Protein 4XTB (pdb70)

Radius of gyration: 14.44 Å; Cα contacts (8 Å, |Δi|>4): 201; chains: 1; bounding box: 43×30×34 Å

Secondary structure (DSSP, 8-state):
--EEEEETTEEEEEE--TT-SS-EEEE--TTT-BHHHHHHHHHHH-TT---EEEE-TTSPBPPTTSBHHHHTTS-EEEEETTEEEEE-PPP--SGGGGGTT--TT----

GO terms:
  GO:0036444 calcium import into the mitochondrion (P, IDA)
  GO:0072732 cellular response to calcium ion starvation (P, IMP)
  GO:0090023 positive regulation of neutrophil chemotaxis (P, IMP)
  GO:0090141 positive regulation of mitochondrial fission (P, IMP)
  GO:0005262 calcium channel activity (F, IDA)
  GO:0005743 mitochondrial inner membrane (C, IDA)
  GO:0034704 calcium channel complex (C, IDA)
  GO:1990246 uniplex complex (C, IDA)
  GO:0015292 uniporter activ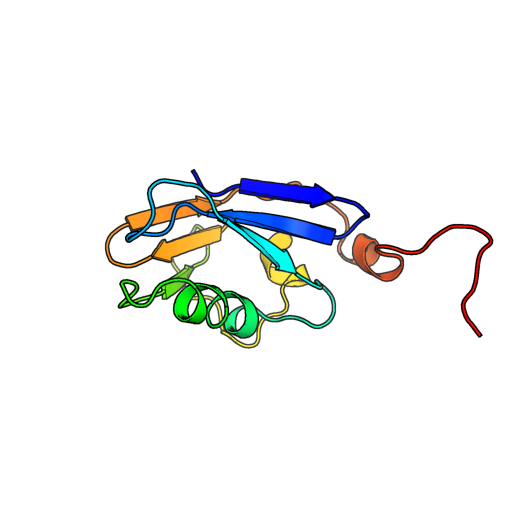ity (F, IDA)
  GO:0019722 calcium-mediated signaling (P, IDA)
  GO:0051259 protein complex oligomerization (P, IDA)
  GO:0051561 positive regulation of mitochondrial calcium ion concentration (P, IDA)
  GO:0006851 mitochondrial calcium ion transmembrane transport (P, IDA)
  GO:0005262 calcium channel activity (F, IMP)
  GO:0036444 calcium import into the mitochondrion (P, IMP)
  GO:0042593 glucose homeostasis (P, IMP)
  GO:0015292 uniporter activity (F, IMP)
  GO:0032024 positive regulation of insulin secretion (P, IMP)
  GO:0051561 positive regulation 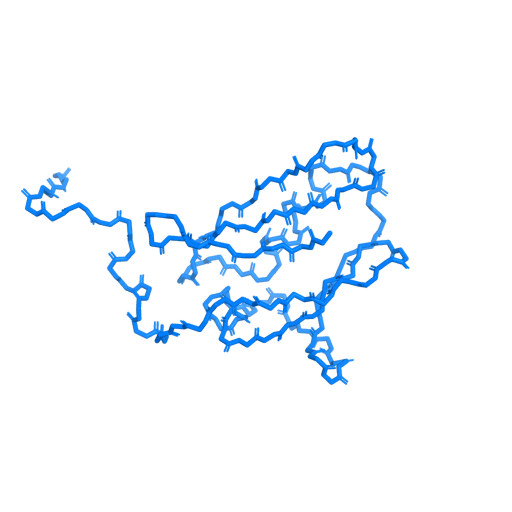of mitochondrial calcium ion concentration (P, IMP)
  GO:0006851 mitochondrial calcium ion transmembrane transport (P, IMP)

Sequence (109 aa):
MVTVVYQNGLPVISVRLPSRRERCQFTLKPISDSVGVFLRRQLQEEDRGIDRVAIYSPDGVRVAASTGIDLLLLDDFKLVINDLTYHVRPPKRDLLSHENAATLNDVKTL

Structure (mmCIF, N/CA/C/O backbone):
data_4XTB
#
_entry.id   4XTB
#
_cell.length_a   55.463
_cell.length_b   55.463
_cell.length_c   68.929
_cell.angle_alpha   90.00
_cell.angle_beta   90.00
_cell.angle_gamma   120.00
#
_symmetry.space_group_name_H-M   'P 65'
#
loop_
_entity.id
_entity.type
_entity.pdbx_description
1 polymer 'Calcium uniporter protein, mitochondrial'
2 non-polymer 'TETRAETHYLENE GLYCOL'
3 water water
#
loop_
_atom_site.group_PDB
_atom_site.id
_atom_site.type_symbol
_atom_site.label_atom_id
_atom_site.label_alt_id
_atom_site.label_comp_id
_atom_site.label_asym_id
_atom_site.label_entity_id
_atom_site.label_seq_id
_atom_site.pdbx_PDB_ins_code
_atom_site.Cartn_x
_atom_site.Cartn_y
_atom_site.Cartn_z
_atom_site.occupancy
_atom_site.B_iso_or_equiv
_atom_site.auth_seq_id
_atom_site.auth_comp_id
_atom_site.auth_asym_id
_atom_site.auth_atom_id
_atom_site.pdbx_PDB_model_num
ATOM 1 N N . MET A 1 12 ? -30.589 13.260 3.405 1.00 31.74 74 MET A N 1
ATOM 2 C CA . MET A 1 12 ? -30.112 12.662 2.128 1.00 25.18 74 MET A CA 1
ATOM 3 C C . MET A 1 12 ? -28.593 12.463 2.214 1.00 19.00 74 MET A C 1
ATOM 4 O O . MET A 1 12 ? -27.874 13.248 2.843 1.00 25.04 74 MET A O 1
ATOM 18 N N . VAL A 1 13 ? -28.124 11.394 1.599 1.00 12.58 75 VAL A N 1
ATOM 19 C CA . VAL A 1 13 ? -26.698 11.136 1.424 1.00 12.05 75 VAL A CA 1
ATOM 20 C C . VAL A 1 13 ? -26.305 11.649 0.068 1.00 12.19 75 VAL A C 1
ATOM 21 O O . VAL A 1 13 ? -26.928 11.267 -0.929 1.00 15.78 75 VAL A O 1
ATOM 34 N N . THR A 1 14 ? -25.311 12.533 0.029 1.00 11.38 76 THR A N 1
ATOM 35 C CA . THR A 1 14 ? -24.839 13.101 -1.223 1.00 11.49 76 THR A CA 1
ATOM 36 C C . THR A 1 14 ? -23.397 12.779 -1.502 1.00 9.44 76 THR A C 1
ATOM 37 O O . THR A 1 14 ? -22.629 12.518 -0.577 1.00 10.79 76 THR A O 1
ATOM 48 N N . VAL A 1 15 ? -23.047 12.798 -2.786 1.00 9.61 77 VAL A N 1
ATOM 49 C CA . VAL A 1 15 ? -21.671 12.656 -3.253 1.00 9.73 77 VAL A CA 1
ATOM 50 C C . VAL A 1 15 ? -21.350 13.861 -4.134 1.00 9.78 77 VAL A C 1
ATOM 51 O O . VAL A 1 15 ? -22.043 14.099 -5.100 1.00 11.85 77 VAL A O 1
ATOM 64 N N . VAL A 1 16 ? -20.319 14.613 -3.770 1.00 8.35 78 VAL A N 1
ATOM 65 C CA . VAL A 1 16 ? -19.859 15.774 -4.518 1.00 9.14 78 VAL A CA 1
ATOM 66 C C . VAL A 1 16 ? -18.350 15.677 -4.636 1.00 9.25 78 VAL A C 1
ATOM 67 O O . VAL A 1 16 ? -17.661 15.410 -3.643 1.00 11.53 78 VAL A O 1
ATOM 80 N N . TYR A 1 17 ? -17.825 15.864 -5.837 1.00 7.45 79 TYR A N 1
ATOM 81 C CA . TYR A 1 17 ? -16.360 15.889 -6.029 1.00 7.84 79 TYR A CA 1
ATOM 82 C C . TYR A 1 17 ? -15.790 17.244 -5.654 1.00 8.73 79 TYR A C 1
ATOM 83 O O . TYR A 1 17 ? -16.337 18.289 -6.031 1.00 9.64 79 TYR A O 1
ATOM 101 N N . GLN A 1 18 ? -14.717 17.217 -4.864 1.00 9.60 80 GLN A N 1
ATOM 102 C CA . GLN A 1 18 ? -14.008 18.425 -4.460 1.00 10.98 80 GLN A CA 1
ATOM 103 C C . GLN A 1 18 ? -12.542 18.127 -4.656 1.00 11.85 80 GLN A C 1
ATOM 104 O O . GLN A 1 18 ? -12.047 17.106 -4.181 1.00 12.24 80 GLN A O 1
ATOM 118 N N . ASN A 1 19 ? -11.841 18.975 -5.396 1.00 13.45 81 ASN A N 1
ATOM 119 C CA . ASN A 1 19 ? -10.431 18.713 -5.724 1.00 15.32 81 ASN A CA 1
ATOM 120 C C . ASN A 1 19 ? -10.199 17.342 -6.360 1.00 14.31 81 ASN A C 1
ATOM 121 O O . ASN A 1 19 ? -9.163 16.706 -6.163 1.00 17.68 81 ASN A O 1
ATOM 132 N N . GLY A 1 20 ? -11.183 16.890 -7.133 1.00 12.73 82 GLY A N 1
ATOM 133 C CA . GLY A 1 20 ? -11.103 15.618 -7.819 1.00 12.99 82 GLY A CA 1
ATOM 134 C C . GLY A 1 20 ? -11.397 14.392 -6.999 1.00 12.03 82 GLY A C 1
ATOM 135 O O . GLY A 1 20 ? -11.295 13.292 -7.512 1.00 14.97 82 GLY A O 1
ATOM 139 N N . LEU A 1 21 ? -11.779 14.565 -5.731 1.00 10.13 83 LEU A N 1
ATOM 140 C CA . LEU A 1 21 ? -12.065 13.419 -4.860 1.00 10.44 83 LEU A CA 1
ATOM 141 C C . LEU A 1 21 ? -13.505 13.455 -4.414 1.00 8.94 83 LEU A C 1
ATOM 142 O O . LEU A 1 21 ? -14.070 14.538 -4.174 1.00 9.28 83 LEU A O 1
ATOM 158 N N . PRO A 1 22 ? -14.106 12.265 -4.248 1.00 8.97 84 PRO A N 1
ATOM 159 C CA . PRO A 1 22 ? -15.504 12.215 -3.816 1.00 9.28 84 PRO A CA 1
ATOM 160 C C . PRO A 1 22 ? -15.631 12.495 -2.319 1.00 8.71 84 PRO A C 1
ATOM 161 O O . PRO A 1 22 ? -14.872 11.949 -1.503 1.00 9.83 84 PRO A O 1
ATOM 172 N N . VAL A 1 23 ? -16.587 13.356 -1.991 1.00 8.55 85 VAL A N 1
ATOM 173 C CA . VAL A 1 23 ? -16.910 13.709 -0.632 1.00 8.29 85 VAL A CA 1
ATOM 174 C C . VAL A 1 23 ? -18.337 13.244 -0.409 1.00 8.57 85 VAL A C 1
ATOM 175 O O . VAL A 1 23 ? -19.260 13.691 -1.087 1.00 8.86 85 VAL A O 1
ATOM 188 N N . ILE A 1 24 ? -18.509 12.307 0.510 1.00 8.81 86 ILE A N 1
ATOM 189 C CA . ILE A 1 24 ? -19.811 11.728 0.796 1.00 8.39 86 ILE A CA 1
ATOM 190 C C . ILE A 1 24 ? -20.305 12.303 2.124 1.00 8.15 86 ILE A C 1
ATOM 191 O O . ILE A 1 24 ? -19.633 12.174 3.154 1.00 8.49 86 ILE A O 1
ATOM 207 N N . SER A 1 25 ? -21.467 12.960 2.083 1.00 8.76 87 SER A N 1
ATOM 208 C CA . SER A 1 25 ? -22.048 13.644 3.242 1.00 10.14 87 SER A CA 1
ATOM 209 C C . SER A 1 25 ? -23.240 12.822 3.713 1.00 10.56 87 SER A C 1
ATOM 210 O O . SER A 1 25 ? -24.119 12.487 2.914 1.00 11.51 87 SER A O 1
ATOM 218 N N . VAL A 1 26 ? -23.292 12.566 5.015 1.00 11.68 88 VAL A N 1
ATOM 219 C CA . VAL A 1 26 ? -24.132 11.523 5.595 1.00 14.94 88 VAL A CA 1
ATOM 220 C C . VAL A 1 26 ? -24.737 12.129 6.851 1.00 14.83 88 VAL A C 1
ATOM 221 O O . VAL A 1 26 ? -24.076 12.827 7.633 1.00 13.86 88 VAL A O 1
ATOM 234 N N . ARG A 1 27 ? -26.006 11.836 7.058 1.00 17.67 89 ARG A N 1
ATOM 235 C CA . ARG A 1 27 ? -26.644 12.038 8.339 1.00 17.68 89 ARG A CA 1
ATOM 236 C C . ARG A 1 27 ? -26.379 10.765 9.180 1.00 17.61 89 ARG A C 1
ATOM 237 O O . ARG A 1 27 ? -26.673 9.644 8.718 1.00 18.64 89 ARG A O 1
ATOM 258 N N . LEU A 1 28 ? -25.778 10.922 10.366 1.00 11.26 90 LEU A N 1
ATOM 259 C CA . LEU A 1 28 ? -25.481 9.775 11.238 1.00 11.91 90 LEU A CA 1
ATOM 260 C C . LEU A 1 28 ? -26.486 9.734 12.384 1.00 10.64 90 LEU A C 1
ATOM 261 O O . LEU A 1 28 ? -26.949 10.792 12.816 1.00 12.89 90 LEU A O 1
ATOM 277 N N . PRO A 1 29 ? -26.846 8.534 12.865 1.00 10.62 91 PRO A N 1
ATOM 278 C CA . PRO A 1 29 ? -27.986 8.466 13.793 1.00 11.66 91 PRO A CA 1
ATOM 279 C C . PRO A 1 29 ? -27.868 9.253 15.093 1.00 13.46 91 PRO A C 1
ATOM 280 O O . PRO A 1 29 ? -28.891 9.730 15.609 1.00 14.78 91 PRO A O 1
ATOM 291 N N . SER A 1 30 ? -26.651 9.380 15.635 1.00 14.85 92 SER A N 1
ATOM 292 C CA . SER A 1 30 ? -26.471 9.975 16.977 1.00 17.55 92 SER A CA 1
ATOM 293 C C . SER A 1 30 ? -26.303 11.481 16.950 1.00 20.20 92 SER A C 1
ATOM 294 O O . SER A 1 30 ? -26.186 12.093 18.010 1.00 28.96 92 SER A O 1
ATOM 302 N N . ARG A 1 31 ? -26.244 12.058 15.749 1.00 22.32 93 ARG A N 1
ATOM 303 C CA . ARG A 1 31 ? -25.736 13.399 15.497 1.00 25.30 93 ARG A CA 1
ATOM 304 C C . ARG A 1 31 ? -26.793 14.247 14.822 1.00 24.50 93 ARG A C 1
ATOM 305 O O . ARG A 1 31 ? -27.420 13.797 13.863 1.00 28.13 93 ARG A O 1
ATOM 326 N N . ARG A 1 32 ? -26.893 15.514 15.219 1.00 26.62 94 ARG A N 1
ATOM 327 C CA . ARG A 1 32 ? -27.839 16.434 14.593 1.00 32.41 94 ARG A CA 1
ATOM 328 C C . ARG A 1 32 ? -27.343 16.937 13.247 1.00 31.42 94 ARG A C 1
ATOM 329 O O . ARG A 1 32 ? -28.141 17.192 12.349 1.00 44.51 94 ARG A O 1
ATOM 350 N N . GLU A 1 33 ? -26.022 17.011 13.099 1.00 21.91 95 GLU A N 1
ATOM 351 C CA . GLU A 1 33 ? -25.381 17.664 11.971 1.00 22.34 95 GLU A CA 1
ATOM 352 C C . GLU A 1 33 ? -24.768 16.623 11.037 1.00 18.23 95 GLU A C 1
ATOM 353 O O . GLU A 1 33 ? -24.320 15.561 11.464 1.00 18.89 95 GLU A O 1
ATOM 365 N N . ARG A 1 34 ? -24.728 16.970 9.764 1.00 17.28 96 ARG A N 1
ATOM 366 C CA . ARG A 1 34 ? -24.124 16.123 8.753 1.00 15.21 96 ARG A CA 1
ATOM 367 C C . ARG A 1 34 ? -22.630 15.988 8.968 1.00 12.66 96 ARG A C 1
ATOM 368 O O . ARG A 1 34 ? -21.996 16.856 9.520 1.00 14.41 96 ARG A O 1
ATOM 389 N N . CYS A 1 35 ? -22.092 14.877 8.496 1.00 11.00 97 CYS A N 1
ATOM 390 C CA . CYS A 1 35 ? -20.661 14.608 8.544 1.00 11.24 97 CYS A CA 1
ATOM 391 C C . CYS A 1 35 ? -20.228 14.160 7.168 1.00 9.58 97 CYS A C 1
ATOM 392 O O . CYS A 1 35 ? -20.937 13.373 6.505 1.00 10.80 97 CYS A O 1
ATOM 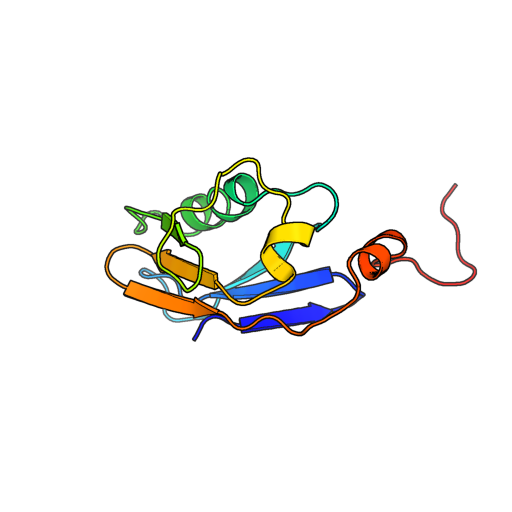400 N N . GLN A 1 36 ? -19.056 14.630 6.740 1.00 7.86 98 GLN A N 1
ATOM 401 C CA . GLN A 1 36 ? -18.539 14.287 5.424 1.00 8.05 98 GLN A CA 1
ATOM 402 C C . GLN A 1 36 ? -17.297 13.395 5.497 1.00 7.94 98 GLN A C 1
ATOM 403 O O . GLN A 1 36 ? -16.439 13.561 6.375 1.00 8.62 98 GLN A O 1
ATOM 417 N N . PHE A 1 37 ? -17.236 12.499 4.528 1.00 7.56 99 PHE A N 1
ATOM 418 C CA . PHE A 1 37 ? -16.196 11.508 4.352 1.00 6.83 99 PHE A CA 1
ATOM 419 C C . PHE A 1 37 ? -15.565 11.648 2.974 1.00 8.01 99 PHE A C 1
ATOM 420 O O . PHE A 1 37 ? -16.218 11.413 1.941 1.00 11.46 99 PHE A O 1
ATOM 437 N N . THR A 1 38 ? -14.300 12.017 2.937 1.00 7.58 100 THR A N 1
ATOM 438 C CA . THR A 1 38 ? -13.550 12.101 1.686 1.00 7.77 100 THR A CA 1
ATOM 439 C C . THR A 1 38 ? -12.839 10.780 1.457 1.00 7.86 100 THR A C 1
ATOM 440 O O . THR A 1 38 ? -12.184 10.248 2.371 1.00 8.10 100 THR A O 1
ATOM 451 N N . LEU A 1 39 ? -12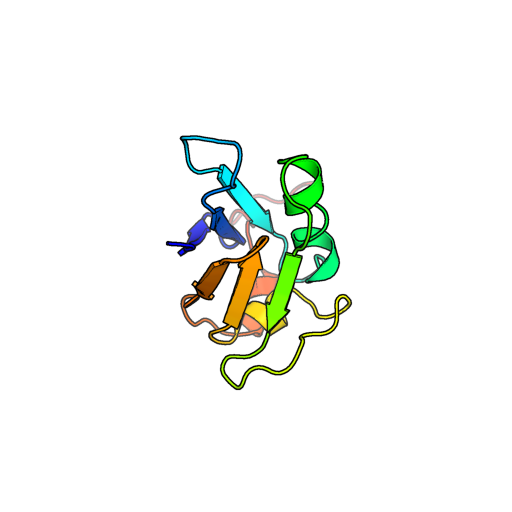.993 10.248 0.248 1.00 8.30 101 LEU A N 1
ATOM 452 C CA . LEU A 1 39 ? -12.436 8.938 -0.092 1.00 8.18 101 LEU A CA 1
ATOM 453 C C . LEU A 1 39 ? -11.479 9.026 -1.267 1.00 8.83 101 LEU A C 1
ATOM 454 O O . LEU A 1 39 ? -11.589 9.909 -2.089 1.00 9.97 101 LEU A O 1
ATOM 470 N N . LYS A 1 40 ? -10.537 8.094 -1.295 1.00 8.67 102 LYS A N 1
ATOM 471 C CA . LYS A 1 40 ? -9.577 7.905 -2.396 1.00 9.03 102 LYS A CA 1
ATOM 472 C C . LYS A 1 40 ? -10.087 6.806 -3.326 1.00 10.14 102 LYS A C 1
ATOM 473 O O . LYS A 1 40 ? -9.978 5.629 -2.996 1.00 11.47 102 LYS A O 1
ATOM 492 N N . PRO A 1 41 ? -10.612 7.179 -4.500 1.00 10.43 103 PRO A N 1
ATOM 493 C CA . PRO A 1 41 ? -11.252 6.140 -5.325 1.00 13.13 103 PRO A CA 1
ATOM 494 C C . PRO A 1 41 ? -10.367 4.980 -5.767 1.00 14.20 103 PRO A C 1
ATOM 495 O O . PRO A 1 41 ? -10.848 3.852 -5.872 1.00 16.19 103 PRO A O 1
ATOM 506 N N . ILE A 1 42 ? -9.109 5.248 -6.044 1.00 15.76 104 ILE A N 1
ATOM 507 C CA . ILE A 1 42 ? -8.228 4.205 -6.579 1.00 20.24 104 ILE A CA 1
ATOM 508 C C . ILE A 1 42 ? -7.626 3.289 -5.505 1.00 20.78 104 ILE A C 1
ATOM 509 O O . ILE A 1 42 ? -7.077 2.232 -5.847 1.00 28.66 104 ILE A O 1
ATOM 525 N N . SER A 1 43 ? -7.714 3.665 -4.227 1.00 13.95 105 SER A N 1
ATOM 526 C CA . SER A 1 43 ? -7.186 2.815 -3.167 1.00 14.23 105 SER A CA 1
ATOM 527 C C . SER A 1 43 ? -8.145 2.477 -2.025 1.00 12.51 105 SER A C 1
ATOM 528 O O . SER A 1 43 ? -7.975 1.442 -1.406 1.00 16.24 105 SER A O 1
ATOM 536 N N . ASP A 1 44 ? -9.148 3.320 -1.745 1.00 10.35 106 ASP A N 1
ATOM 537 C CA . ASP A 1 44 ? -10.133 2.974 -0.715 1.00 9.53 106 ASP A CA 1
ATOM 538 C C . ASP A 1 44 ? -11.151 2.011 -1.274 1.00 9.98 106 ASP A C 1
ATOM 539 O O . ASP A 1 44 ? -11.422 2.009 -2.476 1.00 11.48 106 ASP A O 1
ATOM 548 N N . SER A 1 45 ? -11.703 1.201 -0.377 1.00 9.75 107 SER A N 1
ATOM 549 C CA . SER A 1 45 ? -12.764 0.245 -0.709 1.00 9.36 107 SER A CA 1
ATOM 550 C C . SER A 1 45 ? -14.060 0.579 -0.010 1.00 8.62 107 SER A C 1
ATOM 551 O O . SER A 1 45 ? -14.102 1.406 0.911 1.00 8.81 107 SER A O 1
ATOM 559 N N . VAL A 1 46 ? -15.110 -0.126 -0.409 1.00 8.43 108 VAL A N 1
ATOM 560 C CA . VAL A 1 46 ? -16.384 -0.082 0.291 1.00 8.12 108 VAL A CA 1
ATOM 561 C C . VAL A 1 46 ? -16.187 -0.342 1.770 1.00 7.61 108 VAL A C 1
ATOM 562 O O . VAL A 1 46 ? -16.722 0.391 2.602 1.00 8.01 108 VAL A O 1
ATOM 575 N N . GLY A 1 47 ? -15.416 -1.372 2.111 1.00 7.86 109 GLY A N 1
ATOM 576 C CA . GLY A 1 47 ? -15.204 -1.688 3.522 1.0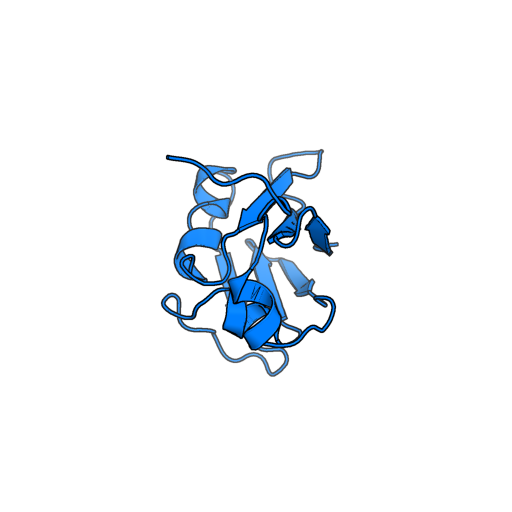0 8.43 109 GLY A CA 1
ATOM 577 C C . GLY A 1 47 ? -14.512 -0.573 4.301 1.00 8.83 109 GLY A C 1
ATOM 578 O O . GLY A 1 47 ? -14.814 -0.357 5.471 1.00 9.66 109 GLY A O 1
ATOM 582 N N . VAL A 1 48 ? -13.568 0.122 3.674 1.00 9.02 110 VAL A N 1
ATOM 583 C CA . VAL A 1 48 ? -12.926 1.284 4.318 1.00 9.06 110 VAL A CA 1
ATOM 584 C C . VAL A 1 48 ? -13.955 2.347 4.677 1.00 7.67 110 VAL A C 1
ATOM 585 O O . VAL A 1 48 ? -13.991 2.845 5.814 1.00 8.54 110 VAL A O 1
ATOM 598 N N . PHE A 1 49 ? -14.808 2.681 3.728 1.00 7.31 111 PHE A N 1
ATOM 599 C CA . PHE A 1 49 ? -15.849 3.663 3.981 1.00 7.23 111 PHE A CA 1
ATOM 600 C C . PHE A 1 49 ? -16.784 3.217 5.104 1.00 7.15 111 PHE A C 1
ATOM 601 O O . PHE A 1 49 ? -17.080 3.994 6.012 1.00 7.41 111 PHE A O 1
ATOM 618 N N . LEU A 1 50 ? -17.236 1.971 5.068 1.00 7.31 112 LEU A N 1
ATOM 619 C CA . LEU A 1 50 ? -18.150 1.482 6.101 1.00 7.69 112 LEU A CA 1
ATOM 620 C C . LEU A 1 50 ? -17.510 1.488 7.475 1.00 7.85 112 LEU A C 1
ATOM 621 O O . LEU A 1 50 ? -18.184 1.789 8.471 1.00 8.88 112 LEU A O 1
ATOM 637 N N A ARG A 1 51 ? -16.222 1.153 7.546 0.50 7.93 113 ARG A N 1
ATOM 638 N N B ARG A 1 51 ? -16.217 1.167 7.533 0.50 7.91 113 ARG A N 1
ATOM 639 C CA A ARG A 1 51 ? -15.501 1.226 8.808 0.50 9.00 113 ARG A CA 1
ATOM 640 C CA B ARG A 1 51 ? -15.462 1.225 8.779 0.50 9.13 113 ARG A CA 1
ATOM 641 C C A ARG A 1 51 ? -15.426 2.671 9.305 0.50 8.11 113 ARG A C 1
ATOM 642 C C B ARG A 1 51 ? -15.359 2.655 9.304 0.50 8.35 113 ARG A C 1
ATOM 643 O O A ARG A 1 51 ? -15.671 2.933 10.486 0.50 8.72 113 ARG A O 1
ATOM 644 O O B ARG A 1 51 ? -15.476 2.884 10.506 0.50 9.83 113 ARG A O 1
ATOM 685 N N . GLN A 1 52 ? -15.145 3.613 8.408 1.00 7.62 114 GLN A N 1
ATOM 686 C CA . GLN A 1 52 ? -15.130 5.036 8.798 1.00 7.45 114 GLN A CA 1
ATOM 687 C C . GLN A 1 52 ? -16.477 5.460 9.379 1.00 7.48 114 GLN A C 1
ATOM 688 O O . GLN A 1 52 ? -16.504 6.183 10.374 1.00 8.02 114 GLN A O 1
ATOM 702 N N . LEU A 1 53 ? -17.589 5.043 8.762 1.00 7.67 115 LEU A N 1
ATOM 703 C CA . LEU A 1 53 ? -18.921 5.369 9.296 1.00 7.84 115 LEU A CA 1
ATOM 704 C C . LEU A 1 53 ? -19.087 4.842 10.711 1.00 7.99 115 LEU A C 1
ATOM 705 O O . LEU A 1 53 ? -19.529 5.557 11.612 1.00 8.22 115 LEU A O 1
ATOM 721 N N . GLN A 1 54 ? -18.747 3.577 10.905 1.00 8.57 116 GLN A N 1
ATOM 722 C CA . GLN A 1 54 ? -18.865 2.954 12.228 1.00 9.82 116 GLN A CA 1
ATOM 723 C C . GLN A 1 54 ? -17.987 3.635 13.280 1.00 9.59 116 GLN A C 1
ATOM 724 O O . GLN A 1 54 ? -18.410 3.808 14.429 1.00 12.40 116 GLN A O 1
ATOM 738 N N . GLU A 1 55 ? -16.776 4.037 12.900 1.00 9.67 117 GLU A N 1
ATOM 739 C CA . GLU A 1 55 ? -15.857 4.727 13.811 1.00 11.02 117 GLU A CA 1
ATOM 740 C C . GLU A 1 55 ? -16.404 6.094 14.204 1.00 10.11 117 GLU A C 1
ATOM 741 O O . GLU A 1 55 ? -16.134 6.588 15.306 1.00 13.85 117 GLU A O 1
ATOM 753 N N . GLU A 1 56 ? -17.167 6.718 13.308 1.00 9.18 118 GLU A N 1
ATOM 754 C CA . GLU A 1 56 ? -17.687 8.053 13.554 1.00 9.57 118 GLU A CA 1
ATOM 755 C C . GLU A 1 56 ? -18.852 8.061 14.534 1.00 10.58 118 GLU A C 1
ATOM 756 O O . GLU A 1 56 ? -19.040 9.051 15.243 1.00 12.71 118 GLU A O 1
ATOM 768 N N . ASP A 1 57 ? -19.636 6.985 14.567 1.00 10.36 119 ASP A N 1
ATOM 769 C CA . ASP A 1 57 ? -20.875 6.985 15.349 1.00 11.16 119 ASP A CA 1
ATOM 770 C C . ASP A 1 57 ? -21.077 5.615 15.969 1.00 12.54 119 ASP A C 1
ATOM 771 O O . ASP A 1 57 ? -21.444 4.663 15.276 1.00 11.76 119 ASP A O 1
ATOM 780 N N . ARG A 1 58 ? -20.836 5.536 17.289 1.00 16.40 120 ARG A N 1
ATOM 781 C CA . ARG A 1 58 ? -21.046 4.312 18.046 1.00 19.18 120 ARG A CA 1
ATOM 782 C C . ARG A 1 58 ? -22.516 3.863 18.075 1.00 18.49 120 ARG A C 1
ATOM 783 O O . ARG A 1 58 ? -22.783 2.710 18.396 1.00 21.53 120 ARG A O 1
ATOM 804 N N . GLY A 1 59 ? -23.450 4.770 17.761 1.00 16.27 121 GLY A N 1
ATOM 805 C CA . GLY A 1 59 ? -24.865 4.422 17.585 1.00 17.04 121 GLY A CA 1
ATOM 806 C C . GLY A 1 59 ? -25.199 3.598 16.343 1.00 15.57 121 GLY A C 1
ATOM 807 O O . GLY A 1 59 ? -26.332 3.139 16.196 1.00 17.50 121 GLY A O 1
ATOM 811 N N . ILE A 1 60 ? -24.231 3.417 15.441 1.00 13.91 122 ILE A N 1
ATOM 812 C CA . ILE A 1 60 ? -24.437 2.591 14.245 1.00 12.82 122 ILE A CA 1
ATOM 813 C C . ILE A 1 60 ? -24.246 1.131 14.602 1.00 13.71 122 ILE A C 1
ATOM 814 O O . ILE A 1 60 ? -23.161 0.744 15.046 1.00 18.10 122 ILE A O 1
ATOM 830 N N . ASP A 1 61 ? -25.307 0.339 14.443 1.00 13.31 123 ASP A N 1
ATOM 831 C CA . ASP A 1 61 ? -25.295 -1.109 14.697 1.00 16.15 123 ASP A CA 1
ATOM 832 C C . ASP A 1 61 ? -25.135 -1.919 13.418 1.00 15.01 123 ASP A C 1
ATOM 833 O O . ASP A 1 61 ? -24.730 -3.075 13.467 1.00 19.74 123 ASP A O 1
ATOM 842 N N . ARG A 1 62 ? -25.489 -1.336 12.275 1.00 13.03 124 ARG A N 1
ATOM 843 C CA . ARG A 1 62 ? -25.429 -2.028 10.989 1.00 14.38 124 ARG A CA 1
ATOM 844 C C . ARG A 1 62 ? -25.201 -1.014 9.908 1.00 12.75 124 ARG A C 1
ATOM 845 O O . ARG A 1 62 ? -25.881 0.011 9.857 1.00 11.66 124 ARG A O 1
ATOM 866 N N . VAL A 1 63 ? -24.255 -1.327 9.035 1.00 12.06 125 VAL A N 1
ATOM 867 C CA . VAL A 1 63 ? -24.023 -0.553 7.817 1.00 11.46 125 VAL A CA 1
ATOM 868 C C . VAL A 1 63 ? -23.709 -1.519 6.676 1.00 11.09 125 VAL A C 1
ATOM 869 O O . VAL A 1 63 ? -23.010 -2.521 6.857 1.00 12.85 125 VAL A O 1
ATOM 882 N N . ALA A 1 64 ? -24.212 -1.200 5.492 1.00 8.52 126 ALA A N 1
ATOM 883 C CA . ALA A 1 64 ? -24.000 -2.034 4.320 1.00 9.22 126 ALA A CA 1
ATOM 884 C C . ALA A 1 64 ? -24.334 -1.240 3.088 1.00 8.35 126 ALA A C 1
ATOM 885 O O . ALA A 1 64 ? -25.132 -0.297 3.157 1.00 9.61 126 ALA A O 1
ATOM 892 N N . ILE A 1 65 ? -23.733 -1.628 1.963 1.00 7.54 127 ILE A N 1
ATOM 893 C CA . ILE A 1 65 ? -24.033 -1.020 0.689 1.00 8.45 127 ILE A CA 1
ATOM 894 C C . ILE A 1 65 ? -24.583 -2.086 -0.253 1.00 9.01 127 ILE A C 1
ATOM 895 O O . ILE A 1 65 ? -24.068 -3.229 -0.308 1.00 9.20 127 ILE A O 1
ATOM 911 N N . TYR A 1 66 ? -25.614 -1.694 -0.993 1.00 9.67 128 TYR A N 1
ATOM 912 C CA . TYR A 1 66 ? -26.305 -2.566 -1.944 1.00 11.02 128 TYR A CA 1
ATOM 913 C C . TYR A 1 66 ? -26.384 -1.896 -3.290 1.00 11.40 128 TYR A C 1
ATOM 914 O O . TYR A 1 66 ? -26.393 -0.669 -3.392 1.00 12.01 128 TYR A O 1
ATOM 932 N N . SER A 1 67 ? -26.476 -2.707 -4.337 1.00 11.30 129 SER A N 1
ATOM 933 C CA . SER A 1 67 ? -26.760 -2.171 -5.661 1.00 13.16 129 SER A CA 1
ATOM 934 C C . SER A 1 67 ? -28.209 -1.624 -5.656 1.00 16.04 129 SER A C 1
ATOM 935 O O . SER A 1 67 ? -28.999 -1.956 -4.766 1.00 16.98 129 SER A O 1
ATOM 943 N N . PRO A 1 68 ? -28.577 -0.850 -6.679 1.00 18.91 130 PRO A N 1
ATOM 944 C CA . PRO A 1 68 ? -29.972 -0.393 -6.782 1.00 22.79 130 PRO A CA 1
ATOM 945 C C . PRO A 1 68 ? -30.975 -1.552 -6.876 1.00 26.06 130 PRO A C 1
ATOM 946 O O . PRO A 1 68 ? -32.091 -1.431 -6.383 1.00 32.30 130 PRO A O 1
ATOM 957 N N . ASP A 1 69 ? -30.555 -2.670 -7.480 1.00 25.65 131 ASP A N 1
ATOM 958 C CA . ASP A 1 69 ? -31.364 -3.892 -7.524 1.00 27.95 131 ASP A CA 1
ATOM 959 C C . ASP A 1 69 ? -31.398 -4.659 -6.189 1.00 24.02 131 ASP A C 1
ATOM 960 O O . ASP A 1 69 ? -32.022 -5.716 -6.102 1.00 28.26 131 ASP A O 1
ATOM 969 N N . GLY A 1 70 ? -30.702 -4.170 -5.165 1.00 20.19 132 GLY A N 1
ATOM 970 C CA . GLY A 1 70 ? -30.755 -4.769 -3.837 1.00 21.12 132 GLY A CA 1
ATOM 971 C C . GLY A 1 70 ? -29.785 -5.909 -3.571 1.00 17.98 132 GLY A C 1
ATOM 972 O O . GLY A 1 70 ? -30.030 -6.729 -2.695 1.00 22.63 132 GLY A O 1
ATOM 976 N N . VAL A 1 71 ? -28.678 -5.968 -4.317 1.00 15.36 133 VAL A N 1
ATOM 977 C CA . VAL A 1 71 ? -27.676 -7.018 -4.149 1.00 13.66 133 VAL A CA 1
ATOM 978 C C . VAL A 1 71 ? -26.519 -6.429 -3.337 1.00 11.79 133 VAL A C 1
ATOM 979 O O . VAL A 1 71 ? -26.026 -5.368 -3.655 1.00 11.51 133 VAL A O 1
ATOM 992 N N . ARG A 1 72 ? -26.100 -7.121 -2.285 1.00 12.04 134 ARG A N 1
ATOM 993 C CA . ARG A 1 72 ? -25.024 -6.636 -1.418 1.00 11.39 134 ARG A CA 1
ATOM 994 C C . ARG A 1 72 ? -23.735 -6.448 -2.214 1.00 10.35 134 ARG A C 1
ATOM 995 O O . ARG A 1 72 ? -23.375 -7.304 -3.033 1.00 10.49 134 ARG A O 1
ATOM 1016 N N . VAL A 1 73 ? -23.072 -5.310 -1.995 1.00 8.69 135 VAL A N 1
ATOM 1017 C CA . VAL A 1 73 ? -21.798 -5.006 -2.617 1.00 8.95 135 VAL A CA 1
ATOM 1018 C C . VAL A 1 73 ? -20.646 -5.486 -1.729 1.00 8.63 135 VAL A C 1
ATOM 1019 O O . VAL A 1 73 ? -20.596 -5.186 -0.545 1.00 9.29 135 VAL A O 1
ATOM 1032 N N . ALA A 1 74 ? -19.690 -6.192 -2.331 1.00 8.80 136 ALA A N 1
ATOM 1033 C CA . ALA A 1 74 ? -18.543 -6.735 -1.609 1.00 8.49 136 ALA A CA 1
ATOM 1034 C C . ALA A 1 74 ? -17.728 -5.622 -0.962 1.00 8.50 136 ALA A C 1
ATOM 1035 O O . ALA A 1 74 ? -17.514 -4.563 -1.566 1.00 8.40 136 ALA A O 1
ATOM 1042 N N . ALA A 1 75 ? -17.238 -5.881 0.247 1.00 8.57 137 ALA A N 1
ATOM 1043 C CA . ALA A 1 75 ? -16.438 -4.895 0.966 1.00 9.12 137 ALA A CA 1
ATOM 1044 C C . ALA A 1 75 ? -15.139 -4.546 0.258 1.00 8.80 137 ALA A C 1
ATOM 1045 O O . ALA A 1 75 ? -14.652 -3.418 0.396 1.00 9.58 137 ALA A O 1
ATOM 1052 N N . SER A 1 76 ? -14.575 -5.495 -0.499 1.00 9.55 138 SER A N 1
ATOM 1053 C CA . SER A 1 76 ? -13.318 -5.267 -1.186 1.00 10.48 138 SER A CA 1
ATOM 1054 C C . SER A 1 76 ? -13.413 -4.396 -2.426 1.00 10.90 138 SER A C 1
ATOM 1055 O O . SER A 1 76 ? -12.384 -3.954 -2.942 1.00 13.98 138 SER A O 1
ATOM 1063 N N . THR A 1 77 ? -14.634 -4.128 -2.886 1.00 10.21 139 THR A N 1
ATOM 1064 C CA . THR A 1 77 ? -14.878 -3.316 -4.072 1.00 11.59 139 THR A CA 1
ATOM 1065 C C . THR A 1 77 ? -14.298 -1.915 -3.926 1.00 10.52 139 THR A C 1
ATOM 1066 O O . THR A 1 77 ? -14.557 -1.243 -2.948 1.00 11.05 139 THR A O 1
ATOM 1077 N N . GLY A 1 78 ? -13.553 -1.485 -4.931 1.00 9.88 140 GLY A N 1
ATOM 1078 C CA . GLY A 1 78 ? -12.991 -0.152 -4.939 1.00 9.52 140 GLY A CA 1
ATOM 1079 C C . GLY A 1 78 ? -14.049 0.919 -4.967 1.00 9.10 140 GLY A C 1
ATOM 1080 O O . GLY A 1 78 ? -15.112 0.757 -5.583 1.00 9.70 140 GLY A O 1
ATOM 1084 N N . ILE A 1 79 ? -13.764 2.032 -4.301 1.00 9.38 141 ILE A N 1
ATOM 1085 C CA . ILE A 1 79 ? -14.680 3.161 -4.318 1.00 9.64 141 ILE A CA 1
ATOM 1086 C C . ILE A 1 79 ? -14.859 3.700 -5.732 1.00 9.53 141 ILE A C 1
ATOM 1087 O O . ILE A 1 79 ? -15.950 4.104 -6.101 1.00 9.52 141 ILE A O 1
ATOM 1103 N N . ASP A 1 80 ? -13.808 3.696 -6.533 1.00 9.39 142 ASP A N 1
ATOM 1104 C CA . ASP A 1 80 ? -13.990 4.066 -7.967 1.00 9.75 142 ASP A CA 1
ATOM 1105 C C . ASP A 1 80 ? -15.096 3.299 -8.689 1.00 9.65 142 ASP A C 1
ATOM 1106 O O . ASP A 1 80 ? -15.893 3.887 -9.435 1.00 10.47 142 ASP A O 1
ATOM 1115 N N . LEU A 1 81 ? -15.147 1.999 -8.437 1.00 9.22 143 LEU A N 1
ATOM 1116 C CA . LEU A 1 81 ? -16.168 1.152 -9.041 1.00 8.60 143 LEU A CA 1
ATOM 1117 C C . LEU A 1 81 ? -17.544 1.409 -8.442 1.00 8.89 143 LEU A C 1
ATOM 1118 O O . LEU A 1 81 ? -18.522 1.496 -9.160 1.00 10.17 143 LEU A O 1
ATOM 1134 N N . LEU A 1 82 ? -17.610 1.585 -7.124 1.00 7.95 144 LEU A N 1
ATOM 1135 C CA . LEU A 1 82 ? -18.881 1.909 -6.472 1.00 8.53 144 LEU A CA 1
ATOM 1136 C C . LEU A 1 82 ? -19.514 3.161 -7.100 1.00 9.54 144 LEU A C 1
ATOM 1137 O O . LEU A 1 82 ? -20.712 3.200 -7.371 1.00 11.13 144 LEU A O 1
ATOM 1153 N N . LEU A 1 83 ? -18.688 4.176 -7.334 1.00 9.37 145 LEU A N 1
ATOM 1154 C CA . LEU A 1 83 ? -19.202 5.479 -7.732 1.00 10.66 145 LEU A CA 1
ATOM 1155 C C . LEU A 1 83 ? -19.499 5.601 -9.231 1.00 11.42 145 LEU A C 1
ATOM 1156 O O . LEU A 1 83 ? -19.858 6.682 -9.708 1.00 13.67 145 LEU A O 1
ATOM 1172 N N . LEU A 1 84 ? -19.401 4.496 -9.974 1.00 10.52 146 LEU A N 1
ATOM 1173 C CA . LEU A 1 84 ? -19.836 4.476 -11.369 1.00 12.10 146 LEU A CA 1
ATOM 1174 C C . LEU A 1 84 ? -21.353 4.533 -11.526 1.00 13.18 146 LEU A C 1
ATOM 1175 O O . LEU A 1 84 ? -21.849 4.765 -12.629 1.00 16.80 146 LEU A O 1
ATOM 1191 N N . ASP A 1 85 ? -22.110 4.279 -10.459 1.00 12.56 147 ASP A N 1
ATOM 1192 C CA . ASP A 1 85 ? -23.546 4.250 -10.569 1.00 12.41 147 ASP A CA 1
ATOM 1193 C C . ASP A 1 85 ? -24.164 4.455 -9.206 1.00 11.47 147 ASP A C 1
ATOM 1194 O O . ASP A 1 85 ? -23.462 4.547 -8.191 1.00 11.34 147 ASP A O 1
ATOM 1203 N N . ASP A 1 86 ? -25.487 4.529 -9.202 1.00 11.70 148 ASP A N 1
ATOM 1204 C CA . ASP A 1 86 ? -26.256 4.650 -7.976 1.00 11.77 148 ASP A CA 1
ATOM 1205 C C . ASP A 1 86 ? -26.020 3.444 -7.058 1.00 10.67 148 ASP A C 1
ATOM 1206 O O . ASP A 1 86 ? -25.627 2.359 -7.505 1.00 11.03 148 ASP A O 1
ATOM 1215 N N . PHE A 1 87 ? -26.275 3.656 -5.769 1.00 9.47 149 PHE A N 1
ATOM 1216 C C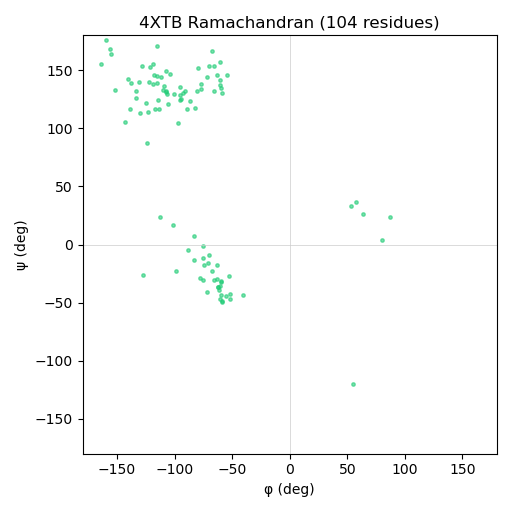A . PHE A 1 87 ? -26.225 2.570 -4.807 1.00 9.53 149 PHE A CA 1
ATOM 1217 C C . PHE A 1 87 ? -27.088 2.917 -3.608 1.00 9.40 149 PHE A C 1
ATOM 1218 O O . PHE A 1 87 ? -27.562 4.053 -3.482 1.00 10.48 149 PHE A O 1
ATOM 1235 N N . LYS A 1 88 ? -27.323 1.917 -2.771 1.00 9.38 150 LYS A N 1
ATOM 1236 C CA . LYS A 1 88 ? -28.083 2.088 -1.543 1.00 10.13 150 LYS A CA 1
ATOM 1237 C C . LYS A 1 88 ? -27.123 1.952 -0.364 1.00 8.90 150 LYS A C 1
ATOM 1238 O O . LYS A 1 88 ? -26.307 1.045 -0.326 1.00 10.18 150 LYS A O 1
ATOM 1257 N N . LEU A 1 89 ? -27.213 2.880 0.585 1.00 8.05 151 LEU A N 1
ATOM 1258 C CA . LEU A 1 89 ? -26.436 2.822 1.821 1.00 7.59 151 LEU A CA 1
ATOM 1259 C C . LEU A 1 89 ? -27.411 2.602 2.966 1.00 8.23 151 LEU A C 1
ATOM 1260 O O . LEU A 1 89 ? -28.299 3.408 3.185 1.00 9.58 151 LEU A O 1
ATOM 1276 N N . VAL A 1 90 ? -27.275 1.473 3.633 1.00 7.90 152 VAL A N 1
ATOM 1277 C CA . VAL A 1 90 ? -28.101 1.146 4.784 1.00 8.92 152 VAL A CA 1
ATOM 1278 C C . VAL A 1 90 ? -27.329 1.559 6.035 1.00 8.96 152 VAL A C 1
ATOM 1279 O O . VAL A 1 90 ? -26.181 1.150 6.224 1.00 10.22 152 VAL A O 1
ATOM 1292 N N . ILE A 1 91 ? -27.974 2.329 6.906 1.00 8.61 153 ILE A N 1
ATOM 1293 C CA . ILE A 1 91 ? -27.428 2.681 8.225 1.00 8.74 153 ILE A CA 1
ATOM 1294 C C . ILE A 1 91 ? -28.541 2.3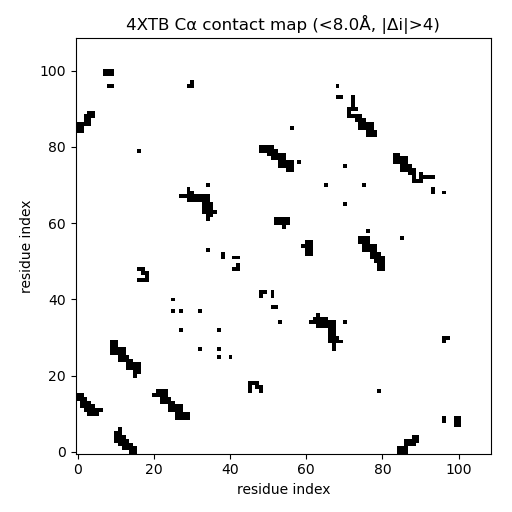78 9.214 1.00 9.06 153 ILE A C 1
ATOM 1295 O O . ILE A 1 91 ? -29.610 3.007 9.179 1.00 10.20 153 ILE A O 1
ATOM 1311 N N . ASN A 1 92 ? -28.302 1.384 10.063 1.00 9.56 154 ASN A N 1
ATOM 1312 C CA . ASN A 1 92 ? -29.327 0.887 11.015 1.00 10.23 154 ASN A CA 1
ATOM 1313 C C . ASN A 1 92 ? -30.576 0.516 10.216 1.00 11.14 154 ASN A C 1
ATOM 1314 O O . ASN A 1 92 ? -30.471 -0.306 9.309 1.00 13.39 154 ASN A O 1
ATOM 1325 N N . ASP A 1 93 ? -31.718 1.145 10.489 1.00 11.29 155 ASP A N 1
ATOM 1326 C CA . ASP A 1 93 ? -32.953 0.789 9.819 1.00 12.26 155 ASP A CA 1
ATOM 1327 C C . ASP A 1 93 ? -33.374 1.732 8.697 1.00 12.79 155 ASP A C 1
ATOM 1328 O O . ASP A 1 93 ? -34.530 1.677 8.258 1.00 16.63 155 ASP A O 1
ATOM 1337 N N . LEU A 1 94 ? -32.451 2.557 8.203 1.00 11.28 156 LEU A N 1
ATOM 1338 C CA . LEU A 1 94 ? -32.732 3.459 7.101 1.00 12.77 156 LEU A CA 1
ATOM 1339 C C . LEU A 1 94 ? -31.883 3.056 5.900 1.00 11.22 156 LEU A C 1
ATOM 1340 O O . LEU A 1 94 ? -30.715 2.718 6.036 1.00 11.58 156 LEU A O 1
ATOM 1356 N N . THR A 1 95 ? -32.507 3.105 4.736 1.00 10.70 157 THR A N 1
ATOM 1357 C CA . THR A 1 95 ? -31.840 2.892 3.467 1.00 10.70 157 THR A CA 1
ATOM 1358 C C . THR A 1 95 ? -31.869 4.194 2.670 1.00 10.32 157 THR A C 1
ATOM 1359 O O . THR A 1 95 ? -32.934 4.780 2.438 1.00 12.48 157 THR A O 1
ATOM 1370 N N . TYR A 1 96 ? -30.693 4.648 2.283 1.00 9.55 158 TYR A N 1
ATOM 1371 C CA . TYR A 1 96 ? -30.518 5.865 1.528 1.00 9.89 158 TYR A CA 1
ATOM 1372 C C . TYR A 1 96 ? -30.167 5.532 0.093 1.00 9.66 158 TYR A C 1
ATOM 1373 O O . TYR A 1 96 ? -29.212 4.770 -0.153 1.00 10.91 158 TYR A O 1
ATOM 1391 N N . HIS A 1 97 ? -30.892 6.138 -0.841 1.00 10.31 159 HIS A N 1
ATOM 1392 C CA . HIS A 1 97 ? -30.586 5.997 -2.256 1.00 11.34 159 HIS A CA 1
ATOM 1393 C C . HIS A 1 97 ? -29.595 7.103 -2.623 1.00 11.21 159 HIS A C 1
ATOM 1394 O O . HIS A 1 97 ? -29.896 8.285 -2.532 1.00 13.47 159 HIS A O 1
ATOM 1409 N N . VAL A 1 98 ? -28.401 6.684 -3.030 1.00 9.81 160 VAL A N 1
ATOM 1410 C CA . VAL A 1 98 ? -27.284 7.586 -3.298 1.00 10.19 160 VAL A CA 1
ATOM 1411 C C . VAL A 1 98 ? -27.096 7.647 -4.818 1.00 10.74 160 VAL A C 1
ATOM 1412 O O . VAL A 1 98 ? -27.056 6.606 -5.507 1.00 11.24 160 VAL A O 1
ATOM 1425 N N . ARG A 1 99 ? -26.969 8.872 -5.321 1.00 11.14 161 ARG A N 1
ATOM 1426 C CA . ARG A 1 99 ? -26.864 9.127 -6.754 1.00 12.77 161 ARG A CA 1
ATOM 1427 C C . ARG A 1 99 ? -25.584 9.911 -7.011 1.00 12.98 161 ARG A C 1
ATOM 1428 O O . ARG A 1 99 ? -25.583 11.164 -7.002 1.00 16.49 161 ARG A O 1
ATOM 1449 N N . PRO A 1 100 ? -24.464 9.191 -7.191 1.00 12.23 162 PRO A N 1
ATOM 1450 C CA . PRO A 1 100 ? -23.222 9.915 -7.451 1.00 12.71 162 PRO A CA 1
ATOM 1451 C C . PRO A 1 100 ? -23.229 10.557 -8.833 1.00 12.34 162 PRO A C 1
ATOM 1452 O O . PRO A 1 100 ? -23.876 10.055 -9.734 1.00 14.51 162 PRO A O 1
ATOM 1463 N N . PRO A 1 101 ? -22.476 11.647 -9.003 1.00 12.06 163 PRO A N 1
ATOM 1464 C CA . PRO A 1 101 ? -22.334 12.208 -10.344 1.00 13.30 163 PRO A CA 1
ATOM 1465 C C . PRO A 1 101 ? -21.456 11.307 -11.206 1.00 16.18 163 PRO A C 1
ATOM 1466 O O . PRO A 1 101 ? -20.502 10.727 -10.719 1.00 20.12 163 PRO A O 1
ATOM 1477 N N . LYS A 1 102 ? -21.783 11.214 -12.483 1.00 19.96 164 LYS A N 1
ATOM 1478 C CA . LYS A 1 102 ? -21.086 10.356 -13.413 1.00 25.12 164 LYS A CA 1
ATOM 1479 C C . LYS A 1 102 ? -19.763 10.989 -13.819 1.00 23.56 164 LYS A C 1
ATOM 1480 O O . LYS A 1 102 ? -19.679 12.203 -14.029 1.00 26.30 164 LYS A O 1
ATOM 1499 N N . ARG A 1 103 ? -18.719 10.174 -13.888 1.00 23.14 165 ARG A N 1
ATOM 1500 C CA . ARG A 1 103 ? -17.481 10.560 -14.556 1.00 20.04 165 ARG A CA 1
ATOM 1501 C C . ARG A 1 103 ? -16.749 9.292 -15.001 1.00 20.08 165 ARG A C 1
ATOM 1502 O O . ARG A 1 103 ? -17.070 8.212 -14.540 1.00 23.10 165 ARG A O 1
ATOM 1523 N N . ASP A 1 104 ? -15.780 9.439 -15.901 1.00 21.32 166 ASP A N 1
ATOM 1524 C CA . ASP A 1 104 ? -14.985 8.301 -16.410 1.00 22.07 166 ASP A CA 1
ATOM 1525 C C . ASP A 1 104 ? -14.335 7.513 -15.255 1.00 20.85 166 ASP A C 1
ATOM 1526 O O . ASP A 1 104 ? -13.914 8.082 -14.259 1.00 20.19 166 ASP A O 1
ATOM 1535 N N . LEU A 1 105 ? -14.204 6.206 -15.407 1.00 19.25 167 LEU A N 1
ATOM 1536 C CA . LEU A 1 105 ? -13.321 5.449 -14.525 1.00 19.17 167 LEU A CA 1
ATOM 1537 C C . LEU A 1 105 ? -11.829 5.961 -14.629 1.00 22.13 167 LEU A C 1
ATOM 1538 O O . LEU A 1 105 ? -11.161 6.192 -13.615 1.00 24.21 167 LEU A O 1
ATOM 1554 N N . LEU A 1 106 ? -11.344 6.213 -15.847 1.00 27.32 168 LEU A N 1
ATOM 1555 C CA . LEU A 1 106 ? -10.039 6.934 -16.066 1.00 33.84 168 LEU A CA 1
ATOM 1556 C C . LEU A 1 106 ? -9.870 8.313 -15.339 1.00 35.91 168 LEU A C 1
ATOM 1557 O O . LEU A 1 106 ? -8.751 8.753 -15.045 1.00 33.72 168 LEU A O 1
ATOM 1573 N N . SER A 1 107 ? -10.988 8.983 -15.075 1.00 34.78 169 SER A N 1
ATOM 1574 C CA . SER A 1 107 ? -11.045 10.249 -14.332 1.00 32.80 169 SER A CA 1
ATOM 1575 C C . SER A 1 107 ? -10.129 10.350 -13.107 1.00 34.65 169 SER A C 1
ATOM 1576 O O . SER A 1 107 ? -9.478 11.381 -12.872 1.00 39.96 169 SER A O 1
ATOM 1584 N N . HIS A 1 108 ? -10.109 9.277 -12.330 1.00 31.64 170 HIS A N 1
ATOM 1585 C CA . HIS A 1 108 ? -9.513 9.276 -11.000 1.00 28.25 170 HIS A CA 1
ATOM 1586 C C . HIS A 1 108 ? -7.997 9.280 -10.968 1.00 33.03 170 HIS A C 1
ATOM 1587 O O . HIS A 1 108 ? -7.429 9.618 -9.937 1.00 33.13 170 HIS A O 1
ATOM 1602 N N . GLU A 1 109 ? -7.338 8.932 -12.074 1.00 37.77 171 GLU A N 1
ATOM 1603 C CA . GLU A 1 109 ? -5.872 8.739 -12.056 1.00 44.32 171 GLU A CA 1
ATOM 1604 C C . GLU A 1 109 ? -5.036 10.013 -11.830 1.00 45.02 171 GLU A C 1
ATOM 1605 O O . GLU A 1 109 ? -3.899 9.918 -11.360 1.00 51.20 171 GLU A O 1
ATOM 1617 N N . ASN A 1 110 ? -5.596 11.184 -12.134 1.00 41.99 172 ASN A N 1
ATOM 1618 C CA . ASN A 1 110 ? -4.907 12.467 -11.873 1.00 43.54 172 ASN A CA 1
ATOM 1619 C C . ASN A 1 110 ? -5.590 13.309 -10.786 1.00 40.91 172 ASN A C 1
ATOM 1620 O O . ASN A 1 110 ? -5.401 14.530 -10.729 1.00 39.92 172 ASN A O 1
ATOM 1631 N N . ALA A 1 111 ? -6.344 12.645 -9.901 1.00 36.48 173 ALA A N 1
ATOM 1632 C CA . ALA A 1 111 ? -7.112 13.330 -8.844 1.00 34.19 173 ALA A CA 1
ATOM 1633 C C . ALA A 1 111 ? -6.252 14.113 -7.892 1.00 32.19 173 ALA A C 1
ATOM 1634 O O . ALA A 1 111 ? -5.210 13.622 -7.464 1.00 32.58 173 ALA A O 1
ATOM 1641 N N . ALA A 1 112 ? -6.710 15.318 -7.551 1.00 28.55 174 ALA A N 1
ATOM 1642 C CA . ALA A 1 112 ? -6.105 16.109 -6.485 1.00 26.87 174 ALA A CA 1
ATOM 1643 C C . ALA A 1 112 ? -4.628 16.369 -6.747 1.00 27.62 174 ALA A C 1
ATOM 1644 O O . ALA A 1 112 ? -3.823 16.376 -5.811 1.00 29.94 174 ALA A O 1
ATOM 1651 N N . THR A 1 113 ? -4.290 16.567 -8.024 1.00 29.96 175 THR A N 1
ATOM 1652 C CA . THR A 1 113 ? -2.929 16.914 -8.446 1.00 33.13 175 THR A CA 1
ATOM 1653 C C . THR A 1 113 ? -2.965 18.359 -8.908 1.00 38.15 175 THR A C 1
ATOM 1654 O O . THR A 1 113 ? -3.888 18.765 -9.636 1.00 39.77 175 THR A O 1
ATOM 1665 N N . LEU A 1 114 ? -1.952 19.113 -8.491 1.00 41.53 176 LEU A N 1
ATOM 1666 C CA . LEU A 1 114 ? -1.825 20.530 -8.798 1.00 43.00 176 LEU A CA 1
ATOM 1667 C C . LEU A 1 114 ? -0.939 20.659 -10.038 1.00 42.05 176 LEU A C 1
ATOM 1668 O O . LEU A 1 114 ? 0.191 20.142 -10.075 1.00 38.14 176 LEU A O 1
ATOM 1684 N N . ASN A 1 115 ? -1.469 21.339 -11.051 1.00 41.84 177 ASN A N 1
ATOM 1685 C CA . ASN A 1 115 ? -0.791 21.493 -12.327 1.00 42.44 177 ASN A CA 1
ATOM 1686 C C . ASN A 1 115 ? 0.476 22.332 -12.159 1.00 37.29 177 ASN A C 1
ATOM 1687 O O . ASN A 1 115 ? 0.446 23.378 -11.506 1.00 33.13 177 ASN A O 1
ATOM 1698 N N . ASP A 1 116 ? 1.581 21.834 -12.722 1.00 30.27 178 ASP A N 1
ATOM 1699 C CA . ASP A 1 116 ? 2.881 22.515 -12.758 1.00 30.44 178 ASP A CA 1
ATOM 1700 C C . ASP A 1 116 ? 3.538 22.761 -11.395 1.00 25.86 178 ASP A C 1
ATOM 1701 O O . ASP A 1 116 ? 4.346 23.678 -11.240 1.00 21.72 178 ASP A O 1
ATOM 1710 N N . VAL A 1 117 ? 3.206 21.911 -10.423 1.00 26.48 179 VAL A N 1
ATOM 1711 C CA . VAL A 1 117 ? 3.891 21.857 -9.126 1.00 25.37 179 VAL A CA 1
ATOM 1712 C C . VAL A 1 117 ? 4.030 20.368 -8.792 1.00 24.69 179 VAL A C 1
ATOM 1713 O O . VAL A 1 117 ? 3.010 19.672 -8.671 1.00 31.54 179 VAL A O 1
ATOM 1726 N N . LYS A 1 118 ? 5.264 19.869 -8.696 1.00 22.28 180 LYS A N 1
ATOM 1727 C CA . LYS A 1 118 ? 5.519 18.451 -8.354 1.00 22.60 180 LYS A CA 1
ATOM 1728 C C . LYS A 1 118 ? 6.245 18.364 -7.024 1.00 20.79 180 LYS A C 1
ATOM 1729 O O . LYS A 1 118 ? 7.060 19.204 -6.717 1.00 20.17 180 LYS A O 1
ATOM 1748 N N . THR A 1 119 ? 5.951 17.340 -6.227 1.00 22.77 181 THR A N 1
ATOM 1749 C CA . THR A 1 119 ? 6.615 17.199 -4.942 1.00 22.89 181 THR A CA 1
ATOM 1750 C C . THR A 1 119 ? 7.814 16.262 -5.066 1.00 25.82 181 THR A C 1
ATOM 1751 O O . THR A 1 119 ? 7.715 15.173 -5.658 1.00 27.74 181 THR A O 1
ATOM 1762 N N . LEU A 1 120 ? 8.927 16.672 -4.461 1.00 27.02 182 LEU A N 1
ATOM 1763 C CA . LEU A 1 120 ? 10.193 15.953 -4.561 1.00 32.79 182 LEU A CA 1
ATOM 1764 C C . LEU A 1 120 ? 10.145 14.772 -3.619 1.00 36.83 182 LEU A C 1
ATOM 1765 O O . LEU A 1 120 ? 9.974 14.959 -2.422 1.00 44.17 182 LEU A O 1
#

B-factor: mean 20.21, std 12.8, range [6.68, 83.87]

Nearest PDB structures (foldseek):
  4xtb-assembly1_A  TM=1.009E+00  e=1.923E-22  Homo sapiens
  5kue-assembly1_A  TM=1.008E+00  e=8.180E-18  Homo sapiens
  4xsj-assembly1_A  TM=1.006E+00  e=5.477E-16  Tequatrovirus T4
  6jg0-assembly1_A  TM=9.801E-01  e=1.499E-15  Tequatrovirus T4
  5bz6-assembly1_A  TM=9.773E-01  e=3.643E-15  Tequatrovirus T4

InterPro domains:
  IPR006769 Calcium uniporter protein, C-terminal [PF04678] (118-320)
  IPR039055 MCU family [PTHR13462] (36-337)

Solvent-accessible surface area: 7115 Å² total; per-residue (Å²): 158,5,44,10,80,34,89,128,24,36,0,9,0,19,0,108,5,71,78,94,233,122,82,26,110,14,68,1,126,4,122,83,25,18,0,2,45,0,16,134,60,0,84,145,61,5,229,31,14,133,104,14,0,0,45,29,57,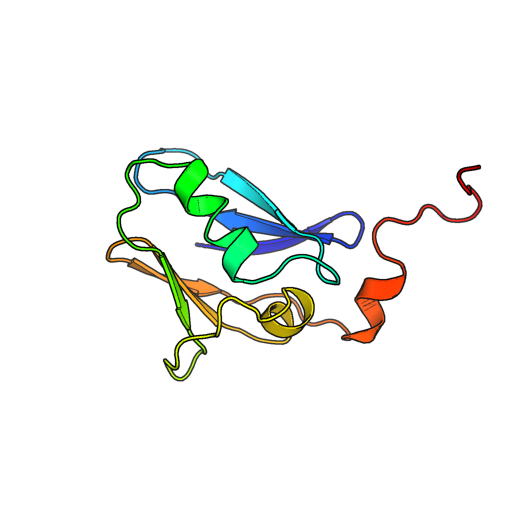139,45,100,135,29,66,56,105,36,18,0,16,90,13,6,73,81,33,2,61,0,14,6,40,135,101,83,39,70,0,169,7,57,142,102,104,81,127,28,11,128,108,26,67,95,137,129,135,97,190,142,211

Foldseek 3Di:
DWEWDDDQLWTKIWDDADVDPDIDIDTDQQVPAWQLNVVVVNCVVDVPFPDKFKAAPVGHTDDRRHGNLVVQQAWIWIDTPHDIDIYGHDHDDSVSRPCGNPDPPDDDD

Organism: Homo sapiens (NCBI:txid9606)